Protein AF-A0A960J835-F1 (afdb_monomer_lite)

Foldseek 3Di:
DVVVVVCVVVVDPPDFDAEEQPPDPDPVCNQVVLLVRLLRDAAHYEPEDDPVDPPRQLLSSVVSNVVSVHDHDHHYHYDDDDDDPVVSSVVSVVSNVVND

pLDDT: mean 95.5, std 3.43, range [78.81, 98.38]

Structure (mmCIF, N/CA/C/O backbone):
data_AF-A0A960J835-F1
#
_entry.id   AF-A0A960J835-F1
#
loop_
_atom_site.group_PDB
_atom_site.id
_atom_site.type_symbol
_atom_site.label_atom_id
_atom_site.label_alt_id
_atom_site.label_comp_id
_atom_site.label_asym_id
_atom_site.label_entity_id
_atom_site.label_seq_id
_atom_site.pdbx_PDB_ins_code
_atom_site.Cartn_x
_atom_site.Cartn_y
_atom_site.Cartn_z
_atom_site.occupancy
_atom_site.B_iso_or_equiv
_atom_site.auth_seq_id
_atom_site.auth_comp_id
_atom_site.auth_asym_id
_atom_site.auth_atom_id
_atom_site.pdbx_PDB_model_num
ATOM 1 N N . ILE A 1 1 ? -3.350 -14.638 9.705 1.00 84.75 1 ILE A N 1
ATOM 2 C CA . ILE A 1 1 ? -2.130 -13.807 9.826 1.00 84.75 1 ILE A CA 1
ATOM 3 C C . ILE A 1 1 ? -2.071 -13.246 11.238 1.00 84.75 1 ILE A C 1
ATOM 5 O O . ILE A 1 1 ? -3.078 -12.711 11.688 1.00 84.75 1 ILE A O 1
ATOM 9 N N . ASN A 1 2 ? -0.935 -13.395 11.924 1.00 92.06 2 ASN A N 1
ATOM 10 C CA . ASN A 1 2 ? -0.806 -13.088 13.356 1.00 92.06 2 ASN A CA 1
ATOM 11 C C . ASN A 1 2 ? -1.105 -11.623 13.699 1.00 92.06 2 ASN A C 1
ATOM 13 O O . ASN A 1 2 ? -1.675 -11.367 14.753 1.00 92.06 2 ASN A O 1
ATOM 17 N N . ILE A 1 3 ? -0.798 -10.671 12.806 1.00 95.00 3 ILE A N 1
ATOM 18 C CA . ILE A 1 3 ? -1.041 -9.248 13.091 1.00 95.00 3 ILE A CA 1
ATOM 19 C C . ILE A 1 3 ? -2.528 -8.929 13.308 1.00 95.00 3 ILE A C 1
ATOM 21 O O . ILE A 1 3 ? -2.840 -8.083 14.132 1.00 95.00 3 ILE A O 1
ATOM 25 N N . ARG A 1 4 ? -3.454 -9.655 12.663 1.00 96.19 4 ARG A N 1
ATOM 26 C CA . ARG A 1 4 ? -4.896 -9.463 12.891 1.00 96.19 4 ARG A CA 1
ATOM 27 C C . ARG A 1 4 ? -5.292 -9.819 14.316 1.00 96.19 4 ARG A C 1
ATOM 29 O O . ARG A 1 4 ? -5.970 -9.036 14.954 1.00 96.19 4 ARG A O 1
ATOM 36 N N . ILE A 1 5 ? -4.784 -10.946 14.822 1.00 97.56 5 ILE A N 1
ATOM 37 C CA . ILE A 1 5 ? -5.012 -11.368 16.209 1.00 97.56 5 ILE A CA 1
ATOM 38 C C . ILE A 1 5 ? -4.495 -10.283 17.157 1.00 97.56 5 ILE A C 1
ATOM 40 O O . ILE A 1 5 ? -5.204 -9.879 18.060 1.00 97.56 5 ILE A O 1
ATOM 44 N N . ILE A 1 6 ? -3.291 -9.754 16.919 1.00 97.62 6 ILE A N 1
ATOM 45 C CA . ILE A 1 6 ? -2.728 -8.685 17.756 1.00 97.62 6 ILE A CA 1
ATOM 46 C C . ILE A 1 6 ? -3.617 -7.432 17.734 1.00 97.62 6 ILE A C 1
ATOM 48 O O . ILE A 1 6 ? -3.896 -6.876 18.790 1.00 97.62 6 ILE A O 1
ATOM 52 N N . LEU A 1 7 ? -4.072 -6.994 16.558 1.00 98.00 7 LEU A N 1
ATOM 53 C CA . LEU A 1 7 ? -4.922 -5.807 16.418 1.00 98.00 7 LEU A CA 1
ATOM 54 C C . LEU A 1 7 ? -6.304 -6.006 17.053 1.00 98.00 7 LEU A C 1
ATOM 56 O O . LEU A 1 7 ? -6.784 -5.109 17.743 1.00 98.00 7 LEU A O 1
ATOM 60 N N . ASP A 1 8 ? -6.902 -7.185 16.871 1.00 97.69 8 ASP A N 1
ATOM 61 C CA . ASP A 1 8 ? -8.184 -7.566 17.470 1.00 97.69 8 ASP A CA 1
ATOM 62 C C . ASP A 1 8 ? -8.088 -7.646 19.007 1.00 97.69 8 ASP A C 1
ATOM 64 O O . ASP A 1 8 ? -9.015 -7.234 19.697 1.00 97.69 8 ASP A O 1
ATOM 68 N N . GLU A 1 9 ? -6.971 -8.136 19.558 1.00 98.31 9 GLU A N 1
ATOM 69 C CA . GLU A 1 9 ? -6.744 -8.222 21.011 1.00 98.31 9 GLU A CA 1
ATOM 70 C C . GLU A 1 9 ? -6.416 -6.857 21.635 1.00 98.31 9 GLU A C 1
ATOM 72 O O . GLU A 1 9 ? -6.866 -6.546 22.737 1.00 98.31 9 GLU A O 1
ATOM 77 N N . VAL A 1 10 ? -5.637 -6.019 20.939 1.00 97.81 10 VAL A N 1
ATOM 78 C CA . VAL A 1 10 ? -5.336 -4.653 21.395 1.00 97.81 10 VAL A CA 1
ATOM 79 C C . VAL A 1 10 ? -6.586 -3.771 21.336 1.00 97.81 10 VAL A C 1
ATOM 81 O O . VAL A 1 10 ? -6.796 -2.972 22.247 1.00 97.81 10 VAL A O 1
ATOM 84 N N . ASN A 1 11 ? -7.398 -3.908 20.280 1.00 97.06 11 ASN A N 1
ATOM 85 C CA . ASN A 1 11 ? -8.683 -3.231 20.075 1.00 97.06 11 ASN A CA 1
ATOM 86 C C . ASN A 1 11 ? -8.682 -1.745 20.486 1.00 97.06 11 ASN A C 1
ATOM 88 O O . ASN A 1 11 ? -9.520 -1.290 21.271 1.00 97.06 11 ASN A O 1
ATOM 92 N N . HIS A 1 12 ? -7.699 -0.984 19.995 1.00 97.62 12 HIS A N 1
ATOM 93 C CA . HIS A 1 12 ? -7.509 0.415 20.371 1.00 97.62 12 HIS A CA 1
ATOM 94 C C . HIS A 1 12 ? -7.627 1.334 19.151 1.00 97.62 12 HIS A C 1
ATOM 96 O O . HIS A 1 12 ? -6.930 1.103 18.167 1.00 97.62 12 HIS A O 1
ATOM 102 N N . PRO A 1 13 ? -8.371 2.457 19.215 1.00 95.81 13 PRO A N 1
ATOM 103 C CA . PRO A 1 13 ? -8.557 3.375 18.078 1.00 95.81 13 PRO A CA 1
ATOM 104 C C . PRO A 1 13 ? -7.283 4.096 17.595 1.00 95.81 13 PRO A C 1
ATOM 106 O O . PRO A 1 13 ? -7.337 4.863 16.641 1.00 95.81 13 PRO A O 1
ATOM 109 N N . TYR A 1 14 ? -6.147 3.879 18.261 1.00 96.12 14 TYR A N 1
ATOM 110 C CA . TYR A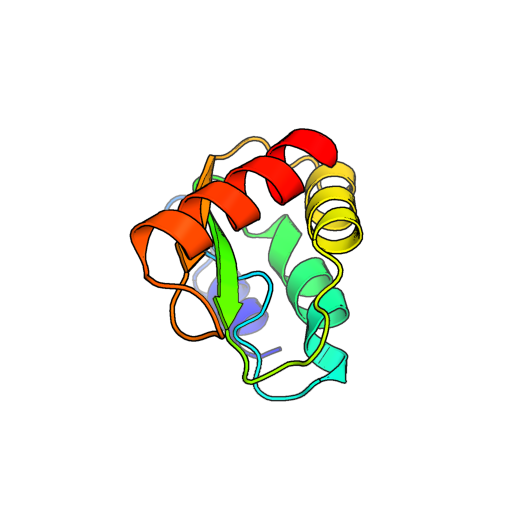 1 14 ? -4.839 4.445 17.897 1.00 96.12 14 TYR A CA 1
ATOM 111 C C . TYR A 1 14 ? -3.809 3.353 17.575 1.00 96.12 14 TYR A C 1
ATOM 113 O O . TYR A 1 14 ? -2.620 3.640 17.477 1.00 96.12 14 TYR A O 1
ATOM 121 N N . CYS A 1 15 ? -4.248 2.097 17.464 1.00 97.25 15 CYS A N 1
ATOM 122 C CA . CYS A 1 15 ? -3.428 0.979 17.028 1.00 97.25 15 CYS A CA 1
ATOM 123 C C . CYS A 1 15 ? 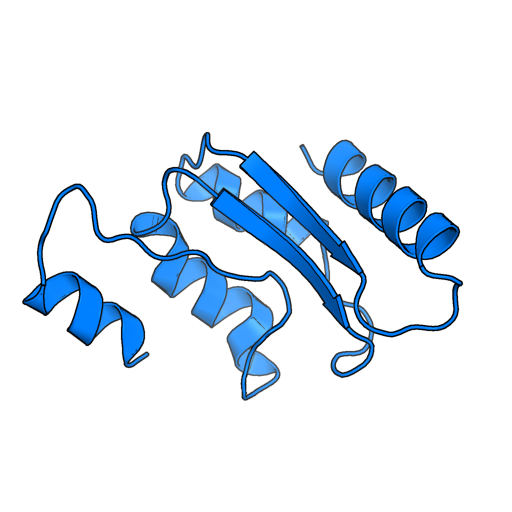-4.052 0.409 15.754 1.00 97.25 15 CYS A C 1
ATOM 125 O O . CYS A 1 15 ? -5.183 -0.066 15.770 1.00 97.25 15 CYS A O 1
ATOM 127 N N . GLU A 1 16 ? -3.320 0.493 14.652 1.00 97.19 16 GLU A N 1
ATOM 128 C CA . GLU A 1 16 ? -3.778 0.103 13.322 1.00 97.19 16 GLU A CA 1
ATOM 129 C C . GLU A 1 16 ? -2.667 -0.660 12.588 1.00 97.19 16 GLU A C 1
ATOM 131 O O . GLU A 1 16 ? -1.503 -0.651 13.003 1.00 97.19 16 GLU A O 1
ATOM 136 N N . ALA A 1 17 ? -3.016 -1.322 11.488 1.00 97.44 17 ALA A N 1
ATOM 137 C CA . ALA A 1 17 ? -2.033 -1.878 10.572 1.00 97.44 17 ALA A CA 1
ATOM 138 C C . ALA A 1 17 ? -1.428 -0.772 9.692 1.00 97.44 17 ALA A C 1
ATOM 140 O O . ALA A 1 17 ? -2.128 0.128 9.236 1.00 97.44 17 ALA A O 1
ATOM 141 N N . SER A 1 18 ? -0.139 -0.907 9.375 1.00 96.94 18 SER A N 1
ATOM 142 C CA . SER A 1 18 ? 0.555 -0.104 8.358 1.00 96.94 18 SER A CA 1
ATOM 143 C C . SER A 1 18 ? 1.164 -1.038 7.305 1.00 96.94 18 SER A C 1
ATOM 145 O O . SER A 1 18 ? 2.373 -1.260 7.325 1.00 96.94 18 SER A O 1
ATOM 147 N N . PRO A 1 19 ? 0.343 -1.685 6.458 1.00 97.00 19 PRO A N 1
ATOM 148 C CA . PRO A 1 19 ? 0.822 -2.699 5.530 1.00 97.00 19 PRO A CA 1
ATOM 149 C C . PRO A 1 19 ? 1.658 -2.125 4.387 1.00 97.00 19 PRO A C 1
ATOM 151 O O . PRO A 1 19 ? 1.379 -1.042 3.867 1.00 97.00 19 PRO A O 1
ATOM 154 N N . ASP A 1 20 ? 2.607 -2.939 3.937 1.00 96.44 20 ASP A N 1
ATOM 155 C CA . ASP A 1 20 ? 3.395 -2.706 2.733 1.00 96.44 20 ASP A CA 1
ATOM 156 C C . ASP A 1 20 ? 2.824 -3.538 1.575 1.00 96.44 20 ASP A C 1
ATOM 158 O O . ASP A 1 20 ? 2.345 -4.659 1.775 1.00 96.44 20 ASP A O 1
ATOM 162 N N . PHE A 1 21 ? 2.933 -3.049 0.339 1.00 95.44 21 PHE A N 1
ATOM 163 C CA . PHE A 1 21 ? 2.488 -3.807 -0.841 1.00 95.44 21 PHE A CA 1
ATOM 164 C C . PHE A 1 21 ? 3.252 -5.126 -1.005 1.00 95.44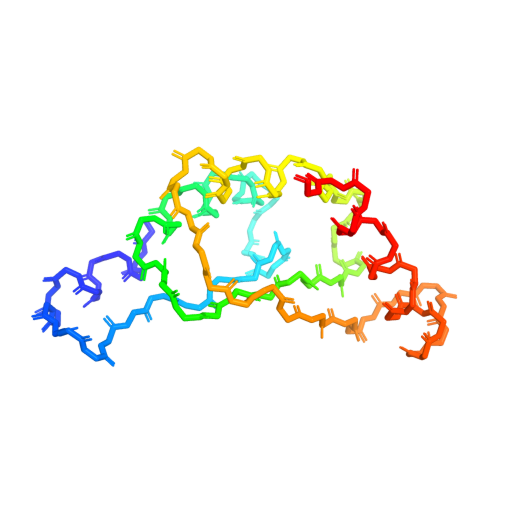 21 PHE A C 1
ATOM 166 O O . PHE A 1 21 ? 2.654 -6.142 -1.362 1.00 95.44 21 PHE A O 1
ATOM 173 N N . CYS A 1 22 ? 4.556 -5.142 -0.707 1.00 91.62 22 CYS A N 1
ATOM 174 C CA . CYS A 1 22 ? 5.425 -6.270 -1.041 1.00 91.62 22 CYS A CA 1
ATOM 175 C C . CYS A 1 22 ? 6.281 -6.830 0.111 1.00 91.62 22 CYS A C 1
ATOM 177 O O . CYS A 1 22 ? 7.137 -7.682 -0.129 1.00 91.62 22 CYS A O 1
ATOM 179 N N . ASN A 1 23 ? 6.054 -6.431 1.366 1.00 92.19 23 ASN A N 1
ATOM 180 C CA . ASN A 1 23 ? 6.846 -6.909 2.510 1.00 92.19 23 ASN A CA 1
ATOM 181 C C . ASN A 1 23 ? 6.220 -8.122 3.209 1.00 92.19 23 ASN A C 1
ATOM 183 O O . ASN A 1 23 ? 5.790 -8.065 4.361 1.00 92.19 23 ASN A O 1
ATOM 187 N N . TRP A 1 24 ? 6.147 -9.237 2.492 1.00 92.31 24 TRP A N 1
ATOM 188 C CA . TRP A 1 24 ? 5.536 -10.460 3.006 1.00 92.31 24 TRP A CA 1
ATOM 189 C C . TRP A 1 24 ? 6.545 -11.603 3.109 1.00 92.31 24 TRP A C 1
ATOM 191 O O . TRP A 1 24 ? 7.608 -11.571 2.490 1.00 92.31 24 TRP A O 1
ATOM 201 N N . GLU A 1 25 ? 6.221 -12.615 3.915 1.00 92.12 25 GLU A N 1
ATOM 202 C CA . GLU A 1 25 ? 7.079 -13.790 4.127 1.00 92.12 25 GLU A CA 1
ATOM 203 C C . GLU A 1 25 ? 7.020 -14.767 2.942 1.00 92.12 25 GLU A C 1
ATOM 205 O O . GLU A 1 25 ? 8.013 -15.398 2.577 1.00 92.12 25 GLU A O 1
ATOM 210 N N . HIS A 1 26 ? 5.855 -14.874 2.300 1.00 92.62 26 HIS A N 1
ATOM 211 C CA . HIS A 1 26 ? 5.617 -15.810 1.206 1.00 92.62 26 HIS A CA 1
ATOM 212 C C . HIS A 1 26 ? 4.916 -15.133 0.030 1.00 92.62 26 HIS A C 1
ATOM 214 O O . HIS A 1 26 ? 4.032 -14.306 0.222 1.00 92.62 26 HIS A O 1
ATOM 220 N N . LYS A 1 27 ? 5.223 -15.553 -1.203 1.00 90.31 27 LYS A N 1
ATOM 221 C CA . LYS A 1 27 ? 4.675 -14.933 -2.423 1.00 90.31 27 LYS A CA 1
ATOM 222 C C . LYS A 1 27 ? 3.143 -14.901 -2.469 1.00 90.31 27 LYS A C 1
ATOM 224 O O . LYS A 1 27 ? 2.564 -13.915 -2.910 1.00 90.31 27 LYS A O 1
ATOM 229 N N . TYR A 1 28 ? 2.474 -15.953 -1.988 1.00 91.00 28 TYR A N 1
ATOM 230 C CA . TYR A 1 28 ? 1.005 -16.001 -1.966 1.00 91.00 28 TYR A CA 1
ATOM 231 C C . TYR A 1 28 ? 0.392 -14.906 -1.076 1.00 91.00 28 TYR A C 1
ATOM 233 O O . TYR A 1 28 ? -0.761 -14.534 -1.260 1.00 91.00 28 TYR A O 1
ATOM 241 N N . MET A 1 29 ? 1.151 -14.367 -0.121 1.00 93.69 29 MET A N 1
ATOM 242 C CA . MET A 1 29 ? 0.675 -13.327 0.780 1.00 93.69 29 MET A CA 1
ATOM 243 C C . MET A 1 29 ? 0.584 -11.951 0.119 1.00 93.69 29 MET A C 1
ATOM 245 O O . MET A 1 29 ? -0.172 -11.143 0.631 1.00 93.69 29 MET A O 1
ATOM 249 N N . LEU A 1 30 ? 1.261 -11.685 -1.007 1.00 93.19 30 LEU A N 1
ATOM 250 C CA . LEU A 1 30 ? 1.311 -10.346 -1.623 1.00 93.19 30 LEU A CA 1
ATOM 251 C C . LEU A 1 30 ? -0.044 -9.634 -1.649 1.00 93.19 30 LEU A C 1
ATOM 253 O O . LEU A 1 30 ? -0.188 -8.526 -1.145 1.00 93.19 30 LEU A O 1
ATOM 257 N N . TYR A 1 31 ? -1.056 -10.325 -2.166 1.00 95.75 31 TYR A N 1
ATOM 258 C CA . TYR A 1 31 ? -2.403 -9.777 -2.280 1.00 95.75 31 TYR A CA 1
ATOM 259 C C . TYR A 1 31 ? -3.320 -10.272 -1.160 1.00 95.75 31 TYR A C 1
ATOM 261 O O . TYR A 1 31 ? -4.100 -9.496 -0.624 1.00 95.75 31 TYR A O 1
ATOM 269 N N . HIS A 1 32 ? -3.202 -11.541 -0.753 1.00 95.94 32 HIS A N 1
ATOM 270 C CA . HIS A 1 32 ? -4.081 -12.122 0.268 1.00 95.94 32 HIS A CA 1
ATOM 271 C C . HIS A 1 32 ? -3.824 -11.570 1.673 1.00 95.94 32 HIS A C 1
ATOM 273 O O . HIS A 1 32 ? -4.759 -11.407 2.453 1.00 95.94 32 HIS A O 1
ATOM 279 N N . ALA A 1 33 ? -2.567 -11.298 2.021 1.00 96.06 33 ALA A N 1
ATOM 280 C CA . ALA A 1 33 ? -2.232 -10.689 3.299 1.00 96.06 33 ALA A CA 1
ATOM 281 C C . ALA A 1 33 ? -2.603 -9.214 3.316 1.00 96.06 33 ALA A C 1
ATOM 283 O O . ALA A 1 33 ? -3.225 -8.789 4.285 1.00 96.06 33 ALA A O 1
ATOM 284 N N . LEU A 1 34 ? -2.291 -8.481 2.240 1.00 96.88 34 LEU A N 1
ATOM 285 C CA . LEU A 1 34 ? -2.695 -7.087 2.078 1.00 96.88 34 LEU A CA 1
ATOM 286 C C . LEU A 1 34 ? -4.213 -6.941 2.223 1.00 96.88 34 LEU A C 1
ATOM 288 O O . LEU A 1 34 ? -4.670 -6.152 3.040 1.00 96.88 34 LEU A O 1
ATOM 292 N N . GLU A 1 35 ? -4.993 -7.762 1.519 1.00 97.31 35 GLU A N 1
ATOM 293 C CA . GLU A 1 35 ? -6.456 -7.785 1.625 1.00 97.31 35 GLU A CA 1
ATOM 294 C C . GLU A 1 35 ? -6.933 -8.138 3.038 1.00 97.31 35 GLU A C 1
ATOM 296 O O . GLU A 1 35 ? -7.847 -7.508 3.561 1.00 97.31 35 GLU A O 1
ATOM 301 N N . ALA A 1 36 ? -6.283 -9.098 3.701 1.00 96.88 36 ALA A N 1
ATOM 302 C CA . ALA A 1 36 ? -6.653 -9.489 5.056 1.00 96.88 36 ALA A CA 1
ATOM 303 C C . ALA A 1 36 ? -6.405 -8.391 6.104 1.00 96.88 36 ALA A C 1
ATOM 305 O O . ALA A 1 36 ? -7.077 -8.400 7.137 1.00 96.88 36 ALA A O 1
ATOM 306 N N . VAL A 1 37 ? -5.436 -7.494 5.886 1.00 97.00 37 VAL A N 1
ATOM 307 C CA . VAL A 1 37 ? -5.081 -6.433 6.845 1.00 97.00 37 VAL A CA 1
ATOM 308 C C . VAL A 1 37 ? -5.552 -5.039 6.428 1.00 97.00 37 VAL A C 1
ATOM 310 O O . VAL A 1 37 ? -5.585 -4.155 7.276 1.00 97.00 37 VAL A O 1
ATOM 313 N N . ALA A 1 38 ? -5.965 -4.836 5.174 1.00 97.50 38 ALA A N 1
ATOM 314 C CA . ALA A 1 38 ? -6.479 -3.560 4.677 1.00 97.50 38 ALA A CA 1
ATOM 315 C C . ALA A 1 38 ? -7.634 -2.974 5.518 1.00 97.50 38 ALA A C 1
ATOM 317 O O . ALA A 1 38 ? -7.602 -1.767 5.760 1.00 97.50 38 ALA A O 1
ATOM 318 N N . PRO A 1 39 ? -8.593 -3.767 6.052 1.00 97.00 39 PRO A N 1
ATOM 319 C CA . PRO A 1 39 ? -9.628 -3.244 6.950 1.00 97.00 39 PRO A CA 1
ATOM 320 C C . PRO A 1 39 ? -9.098 -2.592 8.231 1.00 97.00 39 PRO A C 1
ATOM 322 O O . PRO A 1 39 ? -9.812 -1.818 8.860 1.00 97.00 39 PRO A O 1
ATOM 325 N N . TYR A 1 40 ? -7.869 -2.922 8.629 1.00 97.62 40 TYR A N 1
ATOM 326 C CA . TYR A 1 40 ? -7.234 -2.427 9.845 1.00 97.62 40 TYR A CA 1
ATOM 327 C C . TYR A 1 40 ? -6.313 -1.231 9.593 1.00 97.62 40 TYR A C 1
ATOM 329 O O . TYR A 1 40 ? -5.622 -0.825 10.518 1.00 97.62 40 TYR A O 1
ATOM 337 N N . ALA A 1 41 ? -6.232 -0.716 8.363 1.00 97.69 41 ALA A N 1
ATOM 338 C CA . ALA A 1 41 ? -5.379 0.412 8.006 1.00 97.69 41 ALA A CA 1
ATOM 339 C C . ALA A 1 41 ? -6.233 1.641 7.676 1.00 97.69 41 ALA A C 1
ATOM 341 O O . ALA A 1 41 ? -7.166 1.576 6.873 1.00 97.69 41 ALA A O 1
ATOM 342 N N . HIS A 1 42 ? -5.896 2.788 8.259 1.00 96.31 42 HIS A N 1
ATOM 343 C CA . HIS A 1 42 ? -6.648 4.034 8.115 1.00 96.31 42 HIS A CA 1
ATOM 344 C C . HIS A 1 42 ? -5.745 5.235 7.810 1.00 96.31 42 HIS A C 1
ATOM 346 O O . HIS A 1 42 ? -6.140 6.088 7.014 1.00 96.31 42 HIS A O 1
ATOM 352 N N . THR A 1 43 ? -4.531 5.299 8.370 1.00 97.38 43 THR A N 1
ATOM 353 C CA . THR A 1 43 ? -3.656 6.479 8.212 1.00 97.38 43 THR A CA 1
ATOM 354 C C . THR A 1 43 ? -2.614 6.330 7.111 1.00 97.38 43 THR A C 1
ATOM 356 O O . THR A 1 43 ? -2.506 7.215 6.259 1.00 97.38 43 THR A O 1
ATOM 359 N N . THR A 1 44 ? -1.852 5.233 7.111 1.00 97.94 44 THR A N 1
ATOM 360 C CA . THR A 1 44 ? -0.697 5.052 6.213 1.00 97.94 44 THR A CA 1
ATOM 361 C C . THR A 1 44 ? -0.584 3.604 5.750 1.00 97.94 44 THR A C 1
ATOM 363 O O . THR A 1 44 ? -0.758 2.677 6.533 1.00 97.94 44 THR A O 1
ATOM 366 N N . VAL A 1 45 ? -0.276 3.431 4.471 1.00 98.25 45 VAL A N 1
ATOM 367 C CA . VAL A 1 45 ? 0.192 2.183 3.859 1.00 98.25 45 VAL A CA 1
ATOM 368 C C . VAL A 1 45 ? 1.433 2.507 3.039 1.00 98.25 45 VAL A C 1
ATOM 370 O O . VAL A 1 45 ? 1.573 3.641 2.572 1.00 98.25 45 VAL A O 1
ATOM 373 N N . HIS A 1 46 ? 2.313 1.535 2.819 1.00 98.19 46 HIS A N 1
ATOM 374 C CA . HIS A 1 46 ? 3.476 1.739 1.961 1.00 98.19 46 HIS A CA 1
ATOM 375 C C . HIS A 1 46 ? 3.267 1.058 0.609 1.00 98.19 46 HIS A C 1
ATOM 377 O O . HIS A 1 46 ? 3.159 -0.168 0.509 1.00 98.19 46 HIS A O 1
ATOM 383 N N . ALA A 1 47 ? 3.266 1.856 -0.458 1.00 97.19 47 ALA A N 1
ATOM 384 C CA . ALA A 1 47 ? 3.598 1.363 -1.783 1.00 97.19 47 ALA A CA 1
ATOM 385 C C . ALA A 1 47 ? 5.087 1.041 -1.778 1.00 97.19 47 ALA A C 1
ATOM 387 O O . ALA A 1 47 ? 5.923 1.878 -2.119 1.00 97.19 47 ALA A O 1
ATOM 388 N N . LYS A 1 48 ? 5.396 -0.157 -1.291 1.00 95.00 48 LYS A N 1
ATOM 389 C CA . LYS A 1 48 ? 6.753 -0.656 -1.198 1.00 95.00 48 LYS A CA 1
ATOM 390 C C . LYS A 1 48 ? 7.148 -1.345 -2.495 1.00 95.00 48 LYS A C 1
ATOM 392 O O . LYS A 1 48 ? 6.356 -2.103 -3.056 1.00 95.00 48 LYS A O 1
ATOM 397 N N . TYR A 1 49 ? 8.371 -1.095 -2.939 1.00 93.25 49 TYR A N 1
ATOM 398 C CA . TYR A 1 49 ? 9.041 -1.854 -3.981 1.00 93.25 49 TYR A CA 1
ATOM 399 C C . TYR A 1 49 ? 10.273 -2.528 -3.389 1.00 93.25 49 TYR A C 1
ATOM 401 O O . TYR A 1 49 ? 11.128 -1.878 -2.784 1.00 93.25 49 TYR A O 1
ATOM 409 N N . TRP A 1 50 ? 10.358 -3.835 -3.605 1.00 90.31 50 TRP A N 1
ATOM 410 C CA . TRP A 1 50 ? 11.491 -4.655 -3.223 1.00 90.31 50 TRP A CA 1
ATOM 411 C C . TRP A 1 50 ? 11.624 -5.811 -4.212 1.00 90.31 50 TRP A C 1
ATOM 413 O O . TRP A 1 50 ? 10.681 -6.585 -4.397 1.00 90.31 50 TRP A O 1
ATOM 423 N N . ASP A 1 51 ? 12.800 -5.942 -4.818 1.00 88.50 51 ASP A N 1
ATOM 424 C CA . ASP A 1 51 ? 13.155 -6.987 -5.785 1.00 88.50 51 ASP A CA 1
ATOM 425 C C . ASP A 1 51 ? 13.058 -8.435 -5.261 1.00 88.50 51 ASP A C 1
ATOM 427 O O . ASP A 1 51 ? 13.139 -9.377 -6.048 1.00 88.50 51 ASP A O 1
ATOM 431 N N . ARG A 1 52 ? 12.783 -8.642 -3.963 1.00 88.50 52 ARG A N 1
ATOM 432 C CA . ARG A 1 52 ? 12.404 -9.953 -3.403 1.00 88.50 52 ARG A CA 1
ATOM 433 C C . ARG A 1 52 ? 11.287 -10.627 -4.208 1.00 88.50 52 ARG A C 1
ATOM 435 O O . ARG A 1 52 ? 11.261 -11.856 -4.303 1.00 88.50 52 ARG A O 1
ATOM 442 N N . TRP A 1 53 ? 10.337 -9.849 -4.730 1.00 87.81 53 TRP A N 1
ATOM 443 C CA . TRP A 1 53 ? 9.232 -10.369 -5.528 1.00 87.81 53 TRP A CA 1
ATOM 444 C C . TRP A 1 53 ? 9.258 -9.785 -6.934 1.00 87.81 53 TRP A C 1
ATOM 446 O O . TRP A 1 53 ? 8.960 -8.610 -7.135 1.00 87.81 53 TRP A O 1
ATOM 456 N N . ASP A 1 54 ? 9.519 -10.638 -7.922 1.00 78.81 54 ASP A N 1
ATOM 457 C CA . ASP A 1 54 ? 9.407 -10.241 -9.322 1.00 78.81 54 ASP A CA 1
ATOM 458 C C . ASP A 1 54 ? 7.973 -9.799 -9.658 1.00 78.81 54 ASP A C 1
ATOM 460 O O . ASP A 1 54 ? 7.023 -10.578 -9.500 1.00 78.81 54 ASP A O 1
ATOM 464 N N . ASN A 1 55 ? 7.850 -8.587 -10.209 1.00 83.50 55 ASN A N 1
ATOM 465 C CA . ASN A 1 55 ? 6.640 -8.036 -10.832 1.00 83.50 55 ASN A CA 1
ATOM 466 C C . ASN A 1 55 ? 5.413 -7.964 -9.903 1.00 83.50 55 ASN A C 1
ATOM 468 O O . ASN A 1 55 ? 4.374 -8.569 -10.180 1.00 83.50 55 ASN A O 1
ATOM 472 N N . VAL A 1 56 ? 5.517 -7.217 -8.801 1.00 91.94 56 VAL A N 1
ATOM 473 C CA . VAL A 1 56 ? 4.346 -6.877 -7.976 1.00 91.94 56 VAL A CA 1
ATOM 474 C C . VAL A 1 56 ? 3.375 -6.013 -8.783 1.00 91.94 56 VAL A C 1
ATOM 476 O O . VAL A 1 56 ? 3.755 -4.994 -9.353 1.00 91.94 56 VAL A O 1
ATOM 479 N N . ASP A 1 57 ? 2.112 -6.424 -8.818 1.00 95.38 57 ASP A N 1
ATOM 480 C CA . ASP A 1 57 ? 1.038 -5.703 -9.490 1.00 95.38 57 ASP A CA 1
ATOM 481 C C . ASP A 1 57 ? 0.537 -4.568 -8.589 1.00 95.38 57 ASP A C 1
ATOM 483 O O . ASP A 1 57 ? -0.300 -4.761 -7.702 1.00 95.38 57 ASP A O 1
ATOM 487 N N . ILE A 1 58 ? 1.093 -3.375 -8.809 1.00 96.75 58 ILE A N 1
ATOM 488 C CA . ILE A 1 58 ? 0.750 -2.164 -8.058 1.00 96.75 58 ILE A CA 1
ATOM 489 C C . ILE A 1 58 ? -0.731 -1.814 -8.218 1.00 96.75 58 ILE A C 1
ATOM 491 O O . ILE A 1 58 ? -1.369 -1.420 -7.240 1.00 96.75 58 ILE A O 1
ATOM 495 N N . ALA A 1 59 ? -1.301 -2.006 -9.411 1.00 97.38 59 ALA A N 1
ATOM 496 C CA . ALA A 1 59 ? -2.701 -1.692 -9.664 1.00 97.38 59 ALA A CA 1
ATOM 497 C C . ALA A 1 59 ? -3.624 -2.566 -8.813 1.00 97.38 59 ALA A C 1
ATOM 499 O O . ALA A 1 59 ? -4.538 -2.055 -8.166 1.00 97.38 59 ALA A O 1
ATOM 500 N N . ARG A 1 60 ? -3.320 -3.863 -8.713 1.00 97.38 60 ARG A N 1
ATOM 501 C CA . ARG A 1 60 ? -4.051 -4.782 -7.837 1.00 97.38 60 ARG A CA 1
ATOM 502 C C . ARG A 1 60 ? -3.933 -4.410 -6.357 1.00 97.38 60 ARG A C 1
ATOM 504 O O . ARG A 1 60 ? -4.907 -4.536 -5.616 1.00 97.38 60 ARG A O 1
ATOM 511 N N . CYS A 1 61 ? -2.765 -3.959 -5.901 1.00 97.75 61 CYS A N 1
ATOM 512 C CA . CYS A 1 61 ? -2.608 -3.478 -4.526 1.00 97.75 61 CYS A CA 1
ATOM 513 C C . CYS A 1 61 ? -3.504 -2.260 -4.253 1.00 97.75 61 CYS A C 1
ATOM 515 O O . CYS A 1 61 ? -4.194 -2.232 -3.235 1.00 97.75 61 CYS A O 1
ATOM 517 N N . VAL A 1 62 ? -3.548 -1.292 -5.174 1.00 98.06 62 VAL A N 1
ATOM 518 C CA . VAL A 1 62 ? -4.416 -0.109 -5.056 1.00 98.06 62 VAL A CA 1
ATOM 519 C C . VAL A 1 62 ? -5.901 -0.485 -5.126 1.00 98.06 62 VAL A C 1
ATOM 521 O O . VAL A 1 62 ? -6.695 0.024 -4.336 1.00 98.06 62 VAL A O 1
ATOM 524 N N . GLU A 1 63 ? -6.285 -1.436 -5.980 1.00 98.25 63 GLU A N 1
ATOM 525 C CA . GLU A 1 63 ? -7.654 -1.964 -6.047 1.00 98.25 63 GLU A CA 1
AT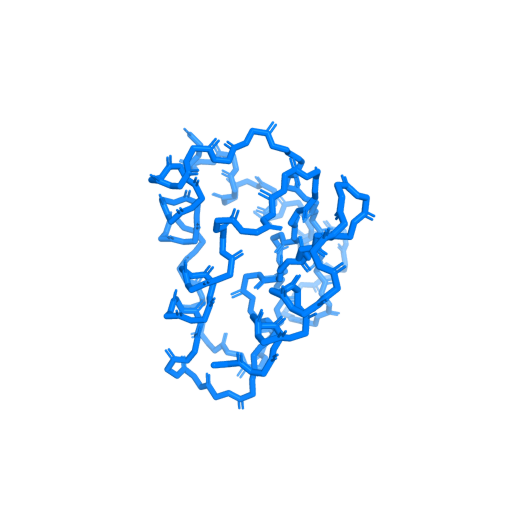OM 526 C C . GLU A 1 63 ? -8.108 -2.549 -4.700 1.00 98.25 63 GLU A C 1
ATOM 528 O O . GLU A 1 63 ? -9.200 -2.236 -4.225 1.00 98.25 63 GLU A O 1
ATOM 533 N N . ILE A 1 64 ? -7.252 -3.332 -4.031 1.00 98.31 64 ILE A N 1
ATOM 534 C CA . ILE A 1 64 ? -7.537 -3.886 -2.697 1.00 98.31 64 ILE A CA 1
ATOM 535 C C . ILE A 1 64 ? -7.791 -2.771 -1.676 1.00 98.31 64 ILE A C 1
ATOM 537 O O . ILE A 1 64 ? -8.741 -2.859 -0.891 1.00 98.31 64 ILE A O 1
ATOM 541 N N . LEU A 1 65 ? -6.974 -1.713 -1.684 1.00 98.25 65 LEU A N 1
ATOM 542 C CA . LEU A 1 65 ? -7.178 -0.557 -0.807 1.00 98.25 65 LEU A CA 1
ATOM 543 C C . LEU A 1 65 ? -8.519 0.132 -1.097 1.00 98.25 65 LEU A C 1
ATOM 545 O O . LEU A 1 65 ? -9.281 0.425 -0.173 1.00 98.25 65 LEU A O 1
ATOM 549 N N . ASN A 1 66 ? -8.829 0.350 -2.377 1.00 97.62 66 ASN A N 1
ATOM 550 C CA . ASN A 1 66 ? -10.062 0.996 -2.822 1.00 97.62 66 ASN A CA 1
ATOM 551 C C . ASN A 1 66 ? -11.309 0.191 -2.434 1.00 97.62 66 ASN A C 1
ATOM 553 O O . ASN A 1 66 ? -12.263 0.771 -1.909 1.00 97.62 66 ASN A O 1
ATOM 557 N N . HIS A 1 67 ? -11.286 -1.134 -2.614 1.00 97.69 67 HIS A N 1
ATOM 558 C CA . HIS A 1 67 ? -12.359 -2.039 -2.189 1.00 97.69 67 HIS A CA 1
ATOM 559 C C . HIS A 1 67 ? -12.596 -2.017 -0.675 1.00 97.69 67 HIS A C 1
ATOM 561 O O . HIS A 1 67 ? -13.739 -2.137 -0.238 1.00 97.69 67 HIS A O 1
ATOM 567 N N . ASN A 1 68 ? -11.550 -1.796 0.124 1.00 97.31 68 ASN A N 1
ATOM 568 C CA . ASN A 1 68 ? -11.657 -1.659 1.579 1.00 97.31 68 ASN A CA 1
ATOM 569 C C . ASN A 1 68 ? -11.942 -0.220 2.038 1.00 97.31 68 ASN A C 1
ATOM 571 O O . ASN A 1 68 ? -11.918 0.070 3.232 1.00 97.31 68 ASN A O 1
ATOM 575 N N . GLY A 1 69 ? -12.223 0.699 1.108 1.00 97.06 69 GLY A N 1
ATOM 576 C CA . GLY A 1 69 ? -12.568 2.078 1.440 1.00 97.06 69 GLY A CA 1
ATOM 577 C C . GLY A 1 69 ? -11.418 2.865 2.069 1.00 97.06 69 GLY A C 1
ATOM 578 O O . GLY A 1 69 ? -11.676 3.847 2.761 1.00 97.06 69 GLY A O 1
ATOM 579 N N . TYR A 1 70 ? -10.165 2.466 1.834 1.00 98.00 70 TYR A N 1
ATOM 580 C CA . TYR A 1 70 ? -8.998 3.166 2.358 1.00 98.00 70 TYR A CA 1
ATOM 581 C C . TYR A 1 70 ? -8.939 4.610 1.835 1.00 98.00 70 TYR A C 1
ATOM 583 O O . TYR A 1 70 ? -9.186 4.874 0.655 1.00 98.00 70 TYR A O 1
ATOM 591 N N . ARG A 1 71 ? -8.638 5.565 2.721 1.00 96.88 71 ARG A N 1
ATOM 592 C CA . ARG A 1 71 ? -8.545 7.009 2.407 1.00 96.88 71 ARG A CA 1
ATOM 593 C C . ARG A 1 71 ? -7.290 7.672 2.980 1.00 96.88 71 ARG A C 1
ATOM 595 O O . ARG A 1 71 ? -7.173 8.895 2.931 1.00 96.88 71 ARG A O 1
ATOM 602 N N . GLY A 1 72 ? -6.390 6.879 3.555 1.00 97.44 72 GLY A N 1
ATOM 603 C CA . GLY A 1 72 ? -5.137 7.366 4.112 1.00 97.44 72 GLY A CA 1
ATOM 604 C C . GLY A 1 72 ? -4.081 7.632 3.039 1.00 97.44 72 GLY A C 1
ATOM 605 O O . GLY A 1 72 ? -4.366 7.736 1.845 1.00 97.44 72 GLY A O 1
ATOM 606 N N . LYS A 1 73 ? -2.831 7.761 3.477 1.00 98.25 73 LYS A N 1
ATOM 607 C CA . LYS A 1 73 ? -1.686 8.050 2.615 1.00 98.25 73 LYS A CA 1
ATOM 608 C C . LYS A 1 73 ? -1.067 6.762 2.088 1.00 98.25 73 LYS A C 1
ATOM 610 O O . LYS A 1 73 ? -0.689 5.893 2.866 1.00 98.25 73 LYS A O 1
ATOM 615 N N . ILE A 1 74 ? -0.854 6.708 0.778 1.00 98.38 74 ILE A N 1
ATOM 616 C CA . ILE A 1 74 ? 0.039 5.728 0.160 1.00 98.38 74 ILE A CA 1
ATOM 617 C C . ILE A 1 74 ? 1.445 6.340 0.142 1.00 98.38 74 ILE A C 1
ATOM 619 O O . ILE A 1 74 ? 1.742 7.213 -0.673 1.00 98.38 74 ILE A O 1
ATOM 623 N N . ALA A 1 75 ? 2.287 5.942 1.092 1.00 98.12 75 ALA A N 1
ATOM 624 C CA . ALA A 1 75 ? 3.677 6.373 1.182 1.00 98.12 75 ALA A CA 1
ATOM 625 C C . ALA A 1 75 ? 4.557 5.537 0.242 1.00 98.12 75 ALA A C 1
ATOM 627 O O . ALA A 1 75 ? 4.374 4.330 0.130 1.00 98.12 75 ALA A O 1
ATOM 628 N N . LEU A 1 76 ? 5.503 6.170 -0.449 1.00 97.44 76 LEU A N 1
ATOM 629 C CA . LEU A 1 76 ? 6.409 5.474 -1.364 1.00 97.44 76 LEU A CA 1
ATOM 630 C C . LEU A 1 76 ? 7.602 4.926 -0.585 1.00 97.44 76 LEU A C 1
ATOM 632 O O . LEU A 1 76 ? 8.264 5.680 0.128 1.00 97.44 76 LEU A O 1
ATOM 636 N N . GLU A 1 77 ? 7.904 3.646 -0.766 1.00 96.19 77 GLU A N 1
ATOM 637 C CA . GLU A 1 77 ? 9.054 2.995 -0.144 1.00 96.19 77 GLU A CA 1
ATOM 638 C C . GLU A 1 77 ? 9.791 2.147 -1.185 1.00 96.19 77 GLU A C 1
ATOM 640 O O . GLU A 1 77 ? 9.464 0.991 -1.427 1.00 96.19 77 GLU A O 1
ATOM 645 N N . TYR A 1 78 ? 10.780 2.732 -1.852 1.00 95.38 78 TYR A N 1
ATOM 646 C CA . TYR A 1 78 ? 11.635 1.998 -2.781 1.00 95.38 78 TYR A CA 1
ATOM 647 C C . TYR A 1 78 ? 12.879 1.509 -2.028 1.00 95.38 78 TYR A C 1
ATOM 649 O O . TYR A 1 78 ? 13.717 2.330 -1.658 1.00 95.38 78 TYR A O 1
ATOM 657 N N . GLU A 1 79 ? 12.964 0.203 -1.753 1.00 93.06 79 GLU A N 1
ATOM 658 C CA . GLU A 1 79 ? 14.035 -0.376 -0.926 1.00 93.06 79 GLU A CA 1
ATOM 659 C C . GLU A 1 79 ? 15.219 -0.869 -1.766 1.00 93.06 79 GLU A C 1
ATOM 661 O O . GLU A 1 79 ? 16.333 -0.393 -1.578 1.00 93.06 79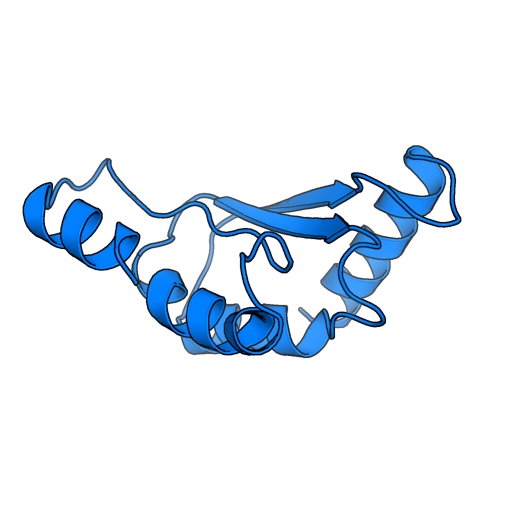 GLU A O 1
ATOM 666 N N . GLU A 1 80 ? 14.981 -1.781 -2.711 1.00 91.75 80 GLU A N 1
ATOM 667 C CA . GLU A 1 80 ? 16.026 -2.383 -3.552 1.00 91.75 80 GLU A CA 1
ATOM 668 C C . GLU A 1 80 ? 15.450 -2.752 -4.926 1.00 91.75 80 GLU A C 1
ATOM 670 O O . GLU A 1 80 ? 14.308 -3.217 -5.024 1.00 91.75 80 GLU A O 1
ATOM 675 N N . GLY A 1 81 ? 16.234 -2.540 -5.987 1.00 91.06 81 GLY A N 1
ATOM 676 C CA . GLY A 1 81 ? 15.825 -2.787 -7.364 1.00 91.06 81 GLY A CA 1
ATOM 677 C C . GLY A 1 81 ? 16.825 -2.279 -8.407 1.00 91.06 81 GLY A C 1
ATOM 678 O O . GLY A 1 81 ? 17.903 -1.800 -8.067 1.00 91.06 81 GLY A O 1
ATOM 679 N N . PRO A 1 82 ? 16.476 -2.346 -9.704 1.00 93.75 82 PRO A N 1
ATOM 680 C CA . PRO A 1 82 ? 17.414 -2.055 -10.791 1.00 93.75 82 PRO A CA 1
ATOM 681 C C . PRO A 1 82 ? 17.704 -0.558 -11.002 1.00 93.75 82 PRO A C 1
ATOM 683 O O . PRO A 1 82 ? 18.578 -0.221 -11.799 1.00 93.75 82 PRO A O 1
ATOM 686 N N . TRP A 1 83 ? 16.964 0.334 -10.340 1.00 94.69 83 TRP A N 1
ATOM 687 C CA . TRP A 1 83 ? 17.124 1.790 -10.427 1.00 94.69 83 TRP A CA 1
ATOM 688 C C . TRP A 1 83 ? 17.748 2.369 -9.159 1.00 94.69 83 TRP A C 1
ATOM 690 O O . TRP A 1 83 ? 17.648 1.772 -8.085 1.00 94.69 83 TRP A O 1
ATOM 700 N N . ASP A 1 84 ? 18.318 3.572 -9.265 1.00 96.12 84 ASP A N 1
ATOM 701 C CA . ASP A 1 84 ? 18.693 4.341 -8.079 1.00 96.12 84 ASP A CA 1
ATOM 702 C C . ASP A 1 84 ? 17.460 4.741 -7.250 1.00 96.12 84 ASP A C 1
ATOM 704 O O . ASP A 1 84 ? 16.326 4.727 -7.734 1.00 96.12 84 ASP A O 1
ATOM 708 N N . GLY A 1 85 ? 17.676 5.111 -5.985 1.00 95.00 85 GLY A N 1
ATOM 709 C CA . GLY A 1 85 ? 16.580 5.383 -5.053 1.00 95.00 85 GLY A CA 1
ATOM 710 C C . GLY A 1 85 ? 15.653 6.535 -5.467 1.00 95.00 85 GLY A C 1
ATOM 711 O O . GLY A 1 85 ? 14.467 6.505 -5.143 1.00 95.00 85 GLY A O 1
ATOM 712 N N . VAL A 1 86 ? 16.148 7.537 -6.203 1.00 96.06 86 VAL A N 1
ATOM 713 C CA . VAL A 1 86 ? 15.320 8.659 -6.673 1.00 96.06 86 VAL A CA 1
ATOM 714 C C . VAL A 1 86 ? 14.509 8.233 -7.890 1.00 96.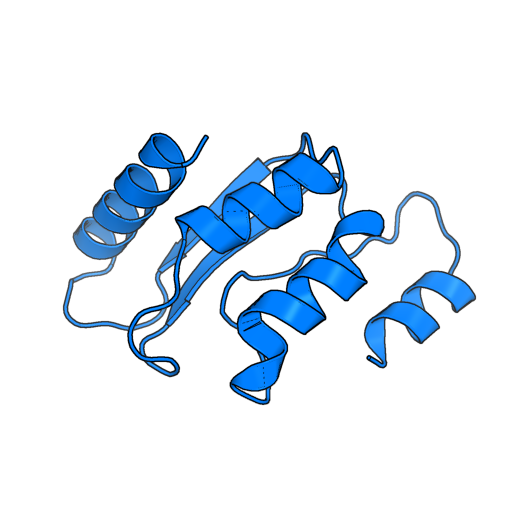06 86 VAL A C 1
ATOM 716 O O . VAL A 1 86 ? 13.295 8.442 -7.919 1.00 96.06 86 VAL A O 1
ATOM 719 N N . GLU A 1 87 ? 15.156 7.623 -8.884 1.00 97.62 87 GLU A N 1
ATOM 720 C CA . GLU A 1 87 ? 14.482 7.125 -10.083 1.00 97.62 87 GLU A CA 1
ATOM 721 C C . GLU A 1 87 ? 13.436 6.057 -9.726 1.00 97.62 87 GLU A C 1
ATOM 723 O O . GLU A 1 87 ? 12.293 6.127 -10.188 1.00 97.62 87 GLU A O 1
ATOM 728 N N . GLY A 1 88 ? 13.798 5.105 -8.865 1.00 96.00 88 GLY A N 1
ATOM 729 C CA . GLY A 1 88 ? 12.922 4.041 -8.384 1.00 96.00 88 GLY A CA 1
ATOM 730 C C . GLY A 1 88 ? 11.676 4.583 -7.687 1.00 96.00 88 GLY A C 1
ATOM 731 O O . GLY A 1 88 ? 10.555 4.219 -8.049 1.00 96.00 88 GLY A O 1
ATOM 732 N N . ALA A 1 89 ? 11.841 5.539 -6.766 1.00 96.88 89 ALA A N 1
ATOM 733 C CA . ALA A 1 89 ? 10.714 6.188 -6.099 1.00 96.88 89 ALA A CA 1
ATOM 734 C C . ALA A 1 89 ? 9.816 6.968 -7.079 1.00 96.88 89 ALA A C 1
ATOM 736 O O . ALA A 1 89 ? 8.591 6.918 -6.970 1.00 96.88 89 ALA A O 1
ATOM 737 N N . GLN A 1 90 ? 10.391 7.657 -8.073 1.00 97.88 90 GLN A N 1
ATOM 738 C CA . GLN A 1 90 ? 9.614 8.369 -9.096 1.00 97.88 90 GLN A CA 1
ATOM 739 C C . GLN A 1 90 ? 8.820 7.425 -10.006 1.00 97.88 90 GLN A C 1
ATOM 741 O O . GLN A 1 90 ? 7.716 7.773 -10.431 1.00 97.88 90 GLN A O 1
ATOM 746 N N . ARG A 1 91 ? 9.370 6.252 -10.335 1.00 96.25 91 ARG A N 1
ATOM 747 C CA . ARG A 1 91 ? 8.669 5.212 -11.106 1.00 96.25 91 ARG A CA 1
ATOM 748 C C . ARG A 1 91 ? 7.510 4.639 -10.306 1.00 96.25 91 ARG A C 1
ATOM 750 O O . ARG A 1 91 ? 6.381 4.691 -10.777 1.00 96.25 91 ARG A O 1
ATOM 757 N N . LEU A 1 92 ? 7.773 4.241 -9.066 1.00 96.31 92 LEU A N 1
ATOM 758 C CA . LEU A 1 92 ? 6.752 3.729 -8.160 1.00 96.31 92 LEU A CA 1
ATOM 759 C C . LEU A 1 92 ? 5.624 4.745 -7.935 1.00 96.31 92 LEU A C 1
ATOM 761 O O . LEU A 1 92 ? 4.452 4.384 -7.954 1.00 96.31 92 LEU A O 1
ATOM 765 N N . MET A 1 93 ? 5.959 6.035 -7.815 1.00 97.88 93 MET A N 1
ATOM 766 C CA . MET A 1 93 ? 4.967 7.111 -7.759 1.00 97.88 93 MET A CA 1
ATOM 767 C C . MET A 1 93 ? 4.061 7.129 -8.992 1.00 97.88 93 MET A C 1
ATOM 769 O O . MET A 1 93 ? 2.851 7.269 -8.852 1.00 97.88 93 MET A O 1
ATOM 773 N N . LYS A 1 94 ? 4.630 7.010 -10.199 1.00 98.25 94 LYS A N 1
ATOM 774 C CA . LYS A 1 94 ? 3.851 6.995 -11.445 1.00 98.25 94 LYS A CA 1
ATOM 775 C C . LYS A 1 94 ? 2.917 5.791 -11.497 1.00 98.25 94 LYS A C 1
ATOM 777 O O . LYS A 1 94 ? 1.763 5.969 -11.872 1.00 98.25 94 LYS A O 1
ATOM 782 N N . ASP A 1 95 ? 3.391 4.620 -11.085 1.00 97.12 95 ASP A N 1
ATOM 783 C CA . ASP A 1 95 ? 2.594 3.391 -11.084 1.00 97.12 95 ASP A CA 1
ATOM 784 C C . ASP A 1 95 ? 1.427 3.482 -10.093 1.00 97.12 95 ASP A C 1
ATOM 786 O O . ASP A 1 95 ? 0.297 3.143 -10.437 1.00 97.12 95 ASP A O 1
ATOM 790 N N . VAL A 1 96 ? 1.668 4.023 -8.892 1.00 97.88 96 VAL A N 1
ATOM 791 C CA . VAL A 1 96 ? 0.609 4.283 -7.904 1.00 97.88 96 VAL A CA 1
ATOM 792 C C . VAL A 1 96 ? -0.394 5.302 -8.438 1.00 97.88 96 VAL A C 1
ATOM 794 O O . VAL A 1 96 ? -1.592 5.047 -8.401 1.00 97.88 96 VAL A O 1
ATOM 797 N N . LEU A 1 97 ? 0.069 6.443 -8.962 1.00 98.06 97 LEU A N 1
ATOM 798 C CA . LEU A 1 97 ? -0.811 7.493 -9.487 1.00 98.06 97 LEU A CA 1
ATOM 799 C C . LEU A 1 97 ? -1.646 7.026 -10.684 1.00 98.06 97 LEU A C 1
ATOM 801 O O . LEU A 1 97 ? -2.759 7.507 -10.858 1.00 98.06 97 LEU A O 1
ATOM 805 N N . ALA A 1 98 ? -1.122 6.115 -11.505 1.00 98.19 98 ALA A N 1
ATOM 806 C CA . ALA A 1 98 ? -1.856 5.535 -12.626 1.00 98.19 98 ALA A CA 1
ATOM 807 C C . ALA A 1 98 ? -2.954 4.549 -12.187 1.00 98.19 98 ALA A C 1
ATOM 809 O O . ALA A 1 98 ? -3.848 4.257 -12.978 1.00 98.19 98 ALA A O 1
ATOM 810 N N . ALA A 1 99 ? -2.873 4.029 -10.960 1.00 97.38 99 ALA A N 1
ATOM 811 C CA . ALA A 1 99 ? -3.795 3.041 -10.410 1.00 97.38 99 ALA A CA 1
ATOM 812 C C . ALA A 1 99 ? -4.879 3.624 -9.481 1.00 97.38 99 ALA A C 1
ATOM 814 O O . ALA A 1 99 ? -5.782 2.885 -9.081 1.00 97.38 99 ALA A O 1
ATOM 815 N N . LEU A 1 100 ? -4.774 4.906 -9.112 1.00 93.00 100 LEU A N 1
ATOM 816 C CA . LEU A 1 100 ? -5.775 5.636 -8.318 1.00 93.00 100 LEU A CA 1
ATOM 817 C C . LEU A 1 100 ? -7.012 5.995 -9.148 1.00 93.00 100 LEU A C 1
ATOM 819 O O . LEU A 1 100 ? -8.122 5.879 -8.579 1.00 93.00 100 LEU A O 1
#

Sequence (100 aa):
INIRIILDEVNHPYCEASPDFCNWEHKYMLYHALEAVAPYAHTTVHAKYWDRWDNVDIARCVEILNHNGYRGKIALEYEEGPWDGVEGAQRLMKDVLAAL

Radius of gyration: 13.47 Å; chains: 1; bounding box: 31×25×34 Å

Secondary structure (DSSP, 8-state):
-HHHHHHHHH--TT-----BSS--SSTTHHHHHHHHHGGG-SSEEEEEEETTSTT--HHHHHHHHHHTT--SEEEEEEEESSS-HHHHHHHHHHHHHHH-